Protein AF-S6UI39-F1 (afdb_monomer_lite)

Organism: NCBI:txid1194404

Foldseek 3Di:
DDPPPPPDQDPVSVVVCCVVQNDDDDAADDDPPDDAAEDDDDDDPPDRCPDPVNVVVSVVCSPVRYD

Secondary structure (DSSP, 8-state):
-------S--HHHHHHHHHHH-----PPP--TT---B-----PPTT--TTSHHHHHHHHHHHHTTB-

InterPro domains:
  IPR046879 KANL3/Tex30, alpha/beta hydrolase-like domain [PF20408] (37-66)

pLDDT: mean 75.93, std 12.79, range [38.56, 91.5]

Structure (mmCIF, N/CA/C/O backbone):
data_AF-S6UI39-F1
#
_entry.id   AF-S6UI39-F1
#
loop_
_atom_site.group_PDB
_atom_site.id
_atom_site.type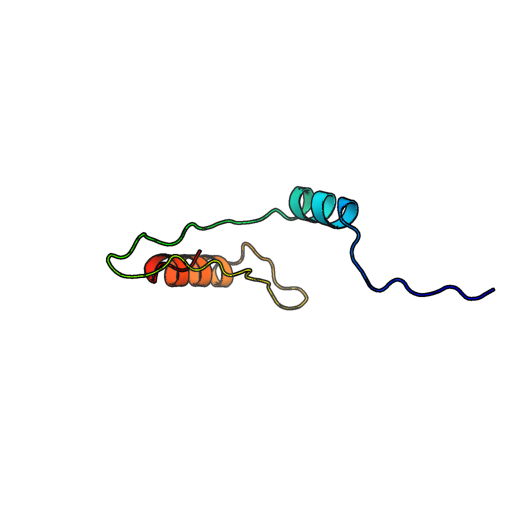_symbol
_atom_site.label_atom_id
_atom_site.label_alt_id
_atom_site.label_comp_id
_atom_site.label_asym_id
_atom_site.label_entity_id
_atom_site.label_seq_id
_atom_site.pdbx_PDB_ins_code
_atom_site.Cartn_x
_atom_site.Cartn_y
_atom_site.Cartn_z
_atom_site.occupancy
_atom_site.B_iso_or_equiv
_atom_site.auth_seq_id
_atom_site.auth_comp_id
_atom_site.auth_asym_id
_atom_site.auth_atom_id
_atom_site.pdbx_PDB_model_num
ATOM 1 N N . MET A 1 1 ? 1.054 32.649 -27.683 1.00 38.56 1 MET A N 1
ATOM 2 C CA . MET A 1 1 ? -0.116 31.815 -27.340 1.00 38.56 1 MET A CA 1
ATOM 3 C C . MET A 1 1 ? 0.336 30.884 -26.234 1.00 38.56 1 MET A C 1
ATOM 5 O O . MET A 1 1 ? 1.168 30.027 -26.487 1.00 38.56 1 MET A O 1
ATOM 9 N N . SER A 1 2 ? -0.052 31.171 -24.995 1.00 39.97 2 SER A N 1
ATOM 10 C CA . SER A 1 2 ? 0.486 30.493 -23.815 1.00 39.97 2 SER A CA 1
ATOM 11 C C . SER A 1 2 ? -0.150 29.112 -23.688 1.00 39.97 2 SER A C 1
ATOM 13 O O . SER A 1 2 ? -1.318 29.006 -23.328 1.00 39.97 2 SER A O 1
ATOM 15 N N . THR A 1 3 ? 0.591 28.049 -23.994 1.00 45.97 3 THR A N 1
ATOM 16 C CA . THR A 1 3 ? 0.214 26.690 -23.592 1.00 45.97 3 THR A CA 1
ATOM 17 C C . THR A 1 3 ? 0.392 26.596 -22.083 1.00 45.97 3 THR A C 1
ATOM 19 O O . THR A 1 3 ? 1.485 26.323 -21.589 1.00 45.97 3 THR A O 1
ATOM 22 N N . GLY A 1 4 ? -0.672 26.905 -21.344 1.00 42.66 4 GLY A N 1
ATOM 23 C CA . GLY A 1 4 ? -0.748 26.603 -19.924 1.00 42.66 4 GLY A CA 1
ATOM 24 C C . GLY A 1 4 ? -0.680 25.091 -19.762 1.00 42.66 4 GLY A C 1
ATOM 25 O O . GLY A 1 4 ? -1.632 24.392 -20.095 1.00 42.66 4 GLY A O 1
ATOM 26 N N . LEU A 1 5 ? 0.464 24.591 -19.297 1.00 47.97 5 LEU A N 1
ATOM 27 C CA . LEU A 1 5 ? 0.572 23.261 -18.709 1.00 47.97 5 LEU A CA 1
ATOM 28 C C . LEU A 1 5 ? -0.533 23.155 -17.657 1.00 47.97 5 LEU A C 1
ATOM 30 O O . LEU A 1 5 ? -0.458 23.838 -16.642 1.00 47.97 5 LEU A O 1
ATOM 34 N N . GLN A 1 6 ? -1.564 22.349 -17.905 1.00 52.00 6 GLN A N 1
ATOM 35 C CA . GLN A 1 6 ? -2.417 21.851 -16.833 1.00 52.00 6 GLN A CA 1
ATOM 36 C C . GLN A 1 6 ? -1.685 20.641 -16.246 1.00 52.00 6 GLN A C 1
ATOM 38 O O . GLN A 1 6 ? -1.694 19.578 -16.869 1.00 52.00 6 GLN A O 1
ATOM 43 N N . PRO A 1 7 ? -0.992 20.765 -15.100 1.00 48.94 7 PRO A N 1
ATOM 44 C CA . PRO A 1 7 ? -0.358 19.627 -14.467 1.00 48.94 7 PRO A CA 1
ATOM 45 C C . PRO A 1 7 ? -1.467 18.916 -13.697 1.00 48.94 7 PRO A C 1
ATOM 47 O O . PRO A 1 7 ? -1.826 19.306 -12.589 1.00 48.94 7 PRO A O 1
ATOM 50 N N . GLY A 1 8 ? -2.089 17.928 -14.325 1.00 60.81 8 GLY A N 1
ATOM 51 C CA . GLY A 1 8 ? -3.165 17.192 -13.686 1.00 60.81 8 GLY A CA 1
ATOM 52 C C . GLY A 1 8 ? -3.701 16.095 -14.580 1.00 60.81 8 GLY A C 1
ATOM 53 O O . GLY A 1 8 ? -4.074 16.334 -15.725 1.00 60.81 8 GLY A O 1
ATOM 54 N N . ILE A 1 9 ? -3.752 14.886 -14.033 1.00 68.50 9 ILE A N 1
ATOM 55 C CA . ILE A 1 9 ? -4.448 13.764 -14.651 1.00 68.50 9 ILE A CA 1
ATOM 56 C C . ILE A 1 9 ? -5.944 14.077 -14.528 1.00 68.50 9 ILE A C 1
ATOM 58 O O . ILE A 1 9 ? -6.472 14.172 -13.418 1.00 68.50 9 ILE A O 1
ATOM 62 N N . GLY A 1 10 ? -6.624 14.303 -15.652 1.00 78.69 10 GLY A N 1
ATOM 63 C CA . GLY A 1 10 ? -8.067 14.555 -15.658 1.00 78.69 10 GLY A CA 1
ATOM 64 C C . GLY A 1 10 ? -8.856 13.341 -15.151 1.00 78.69 10 GLY A C 1
ATOM 65 O O . GLY A 1 10 ? -8.381 12.210 -15.232 1.00 78.69 10 GLY A O 1
ATOM 66 N N . ALA A 1 11 ? -10.081 13.551 -14.661 1.00 72.75 11 ALA A N 1
ATOM 67 C CA . ALA A 1 11 ? -10.908 12.482 -14.081 1.00 72.75 11 ALA A CA 1
ATOM 68 C C . ALA A 1 11 ? -11.126 11.288 -15.033 1.00 72.75 11 ALA A C 1
ATOM 70 O O . ALA A 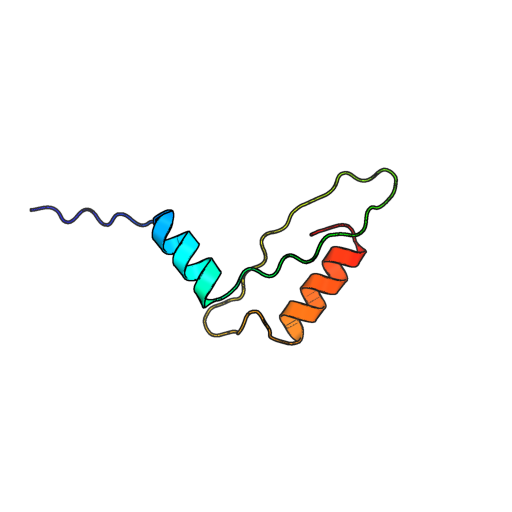1 11 ? -11.125 10.137 -14.602 1.00 72.75 11 ALA A O 1
ATOM 71 N N . GLU A 1 12 ? -11.263 11.543 -16.336 1.00 77.44 12 GLU A N 1
ATOM 72 C CA . GLU A 1 12 ? -11.429 10.472 -17.325 1.00 77.44 12 GLU A CA 1
ATOM 73 C C . GLU A 1 12 ? -10.125 9.709 -17.587 1.00 77.44 12 GLU A C 1
ATOM 75 O O . GLU A 1 12 ? -10.133 8.487 -17.704 1.00 77.44 12 GLU A O 1
ATOM 80 N N . GLN A 1 13 ? -8.992 10.413 -17.571 1.00 73.31 13 GLN A N 1
ATOM 81 C CA . GLN A 1 13 ? -7.669 9.804 -17.686 1.00 73.31 13 GLN A CA 1
ATOM 82 C C . GLN A 1 13 ? -7.349 8.946 -16.453 1.00 73.31 13 GLN A C 1
ATOM 84 O O . GLN A 1 13 ? -6.796 7.859 -16.592 1.00 73.31 13 GLN A O 1
ATOM 89 N N . TRP A 1 14 ? -7.787 9.371 -15.264 1.00 71.44 14 TRP A N 1
ATOM 90 C CA . TRP A 1 14 ? -7.779 8.544 -14.056 1.00 71.44 14 TRP A CA 1
ATOM 91 C C . TRP A 1 14 ? -8.628 7.284 -14.226 1.00 71.44 14 TRP A C 1
ATOM 93 O O . TRP A 1 14 ? -8.122 6.191 -14.004 1.00 71.44 14 TRP A O 1
ATOM 103 N N . ARG A 1 15 ? -9.883 7.397 -14.686 1.00 74.56 15 ARG A N 1
ATOM 104 C CA . ARG A 1 15 ? -10.751 6.223 -14.904 1.00 74.56 15 ARG A CA 1
ATOM 105 C C . ARG A 1 15 ? -10.200 5.248 -15.939 1.00 74.56 15 ARG A C 1
ATOM 107 O O . ARG A 1 15 ? -10.415 4.043 -15.810 1.00 74.56 15 ARG A O 1
ATOM 114 N N . GLN A 1 16 ? -9.526 5.749 -16.968 1.00 73.19 16 GLN A N 1
ATOM 115 C CA . GLN A 1 16 ? -8.850 4.918 -17.957 1.00 73.19 16 GLN A CA 1
ATOM 116 C C . GLN A 1 16 ? -7.632 4.213 -17.347 1.00 73.19 16 GLN A C 1
ATOM 118 O O . GLN A 1 16 ? -7.532 2.995 -17.453 1.00 73.19 16 GLN A O 1
ATOM 123 N N . LEU A 1 17 ? -6.782 4.937 -16.611 1.00 74.50 17 LEU A N 1
ATOM 124 C CA . LEU A 1 17 ? -5.627 4.364 -15.912 1.00 74.50 17 LEU A CA 1
ATOM 125 C C . LEU A 1 17 ? -6.035 3.303 -14.886 1.00 74.50 17 LEU A C 1
ATOM 127 O O . LEU A 1 17 ? -5.410 2.250 -14.834 1.00 74.50 17 LEU A O 1
ATOM 131 N N . THR A 1 18 ? -7.102 3.529 -14.117 1.00 71.25 18 THR A N 1
ATOM 132 C CA . THR A 1 18 ? -7.626 2.538 -13.166 1.00 71.25 18 THR A CA 1
ATOM 133 C C . THR A 1 18 ? -8.179 1.298 -13.873 1.00 71.25 18 THR A C 1
ATOM 135 O O . THR A 1 18 ? -8.070 0.197 -13.343 1.00 71.25 18 THR A O 1
ATOM 138 N N . ARG A 1 19 ? -8.748 1.442 -15.078 1.00 67.31 19 ARG A N 1
ATOM 139 C CA . ARG A 1 19 ? -9.198 0.302 -15.896 1.00 67.31 19 ARG A CA 1
ATOM 140 C C . ARG A 1 19 ? -8.036 -0.494 -16.477 1.00 67.31 19 ARG A C 1
ATOM 142 O O . ARG A 1 19 ? -8.086 -1.715 -16.474 1.00 67.31 19 ARG A O 1
ATOM 149 N N . GLU A 1 20 ? -7.026 0.198 -16.994 1.00 69.75 20 GLU A N 1
ATOM 150 C CA . GLU A 1 20 ? -5.901 -0.412 -17.709 1.00 69.75 20 GLU A CA 1
ATOM 151 C C . GLU A 1 20 ? -4.854 -1.007 -16.767 1.00 69.75 20 GLU A C 1
ATOM 153 O O . GLU A 1 20 ? -4.273 -2.045 -17.067 1.00 69.75 20 GLU A O 1
ATOM 158 N N . ARG A 1 21 ? -4.596 -0.348 -15.634 1.00 69.44 21 ARG A N 1
ATOM 159 C CA . ARG A 1 21 ? -3.558 -0.738 -14.666 1.00 69.44 21 ARG A CA 1
ATOM 160 C C . ARG A 1 21 ? -4.125 -1.399 -13.412 1.00 69.44 21 ARG A C 1
ATOM 162 O O . ARG A 1 21 ? -3.359 -1.908 -12.602 1.00 69.44 21 ARG A O 1
ATOM 169 N N . GLY A 1 22 ? -5.452 -1.409 -13.282 1.00 64.25 22 GLY A N 1
ATOM 170 C CA . GLY A 1 22 ? -6.156 -1.894 -12.104 1.00 64.25 22 GLY A CA 1
ATOM 171 C C . GLY A 1 22 ? -6.081 -0.916 -10.929 1.00 64.25 22 GLY A C 1
ATOM 172 O O . GLY A 1 22 ? -5.180 -0.087 -10.824 1.00 64.25 22 GLY A O 1
ATOM 173 N N . CYS A 1 23 ? -7.048 -1.031 -10.022 1.00 66.25 23 CYS A N 1
ATOM 174 C CA . CYS A 1 23 ? -6.895 -0.607 -8.634 1.00 66.25 23 CYS A CA 1
ATOM 175 C C . CYS A 1 23 ? -7.010 -1.868 -7.788 1.00 66.25 23 CYS A C 1
ATOM 177 O O . CYS A 1 23 ? -8.023 -2.564 -7.876 1.00 66.25 23 CYS A O 1
ATOM 179 N N . LEU A 1 24 ? -6.001 -2.159 -6.976 1.00 69.69 24 LEU A N 1
ATOM 180 C CA . LEU A 1 24 ? -6.105 -3.199 -5.962 1.00 69.69 24 LEU A CA 1
ATOM 181 C C . LEU A 1 24 ? -6.616 -2.557 -4.676 1.00 69.69 24 LEU A C 1
ATOM 183 O O . LEU A 1 24 ? -5.921 -1.755 -4.060 1.00 69.69 24 LEU A O 1
ATOM 187 N N . TRP A 1 25 ? -7.836 -2.913 -4.282 1.00 74.88 25 TRP A N 1
ATOM 188 C CA . TRP A 1 25 ? -8.345 -2.621 -2.947 1.00 74.88 25 TRP A CA 1
ATOM 189 C C . TRP A 1 25 ? -8.208 -3.883 -2.099 1.00 74.88 25 TRP A C 1
ATOM 191 O O . TRP A 1 25 ? -8.877 -4.883 -2.356 1.00 74.88 25 TRP A O 1
ATOM 201 N N . THR A 1 26 ? -7.342 -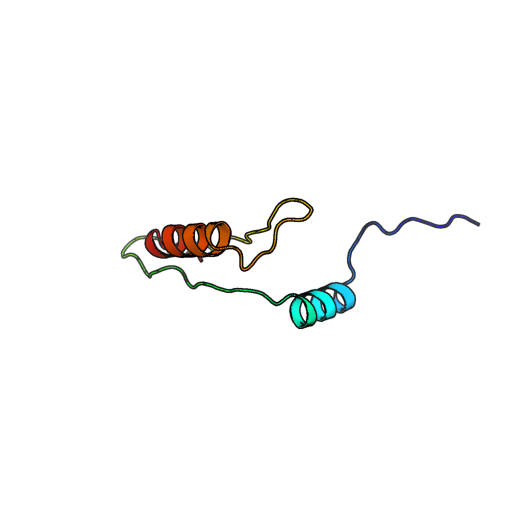3.829 -1.087 1.00 79.38 26 THR A N 1
ATOM 202 C CA . THR A 1 26 ? -7.308 -4.830 -0.015 1.00 79.38 26 THR A CA 1
ATOM 203 C C . THR A 1 26 ? -8.015 -4.248 1.208 1.00 79.38 26 THR A C 1
ATOM 205 O O . THR A 1 26 ? -7.470 -3.327 1.807 1.00 79.38 26 THR A O 1
ATOM 208 N N . PRO A 1 27 ? -9.222 -4.711 1.574 1.00 77.44 27 PRO A N 1
ATOM 209 C CA . PRO A 1 27 ? -9.921 -4.164 2.727 1.00 77.44 27 PRO A CA 1
ATOM 210 C C . PRO A 1 27 ? -9.151 -4.472 4.015 1.00 77.44 27 PRO A C 1
ATOM 212 O O . PRO A 1 27 ? -8.721 -5.605 4.240 1.00 77.44 27 PRO A O 1
ATOM 215 N N . GLY A 1 28 ? -9.011 -3.460 4.870 1.00 82.06 28 GLY A N 1
ATOM 216 C CA . GLY A 1 28 ? -8.462 -3.625 6.207 1.00 82.06 28 GLY A CA 1
ATOM 217 C C . GLY A 1 28 ? -9.374 -4.491 7.070 1.00 82.06 28 GLY A C 1
ATOM 218 O O . GLY A 1 28 ? -10.601 -4.440 6.953 1.00 82.06 28 GLY A O 1
ATOM 219 N N . GLN A 1 29 ? -8.783 -5.295 7.949 1.00 85.31 29 GLN A N 1
ATOM 220 C CA . GLN A 1 29 ? -9.544 -6.053 8.933 1.00 85.31 29 GLN A CA 1
ATOM 221 C C . GLN A 1 29 ? -10.221 -5.099 9.921 1.00 85.31 29 GLN A C 1
ATOM 223 O O . GLN A 1 29 ? -9.610 -4.158 10.422 1.00 85.31 29 GLN A O 1
ATOM 228 N N . SER A 1 30 ? -11.492 -5.350 10.223 1.00 81.06 30 SER A N 1
ATOM 229 C CA . SER A 1 30 ? -12.193 -4.588 11.254 1.00 81.06 30 SER A CA 1
ATOM 230 C C . SER A 1 30 ? -11.610 -4.948 12.619 1.00 81.06 30 SER A C 1
ATOM 232 O O . SER A 1 30 ? -11.798 -6.066 13.094 1.00 81.06 30 SER A O 1
ATOM 234 N N . LEU A 1 31 ? -10.911 -4.005 13.247 1.00 78.94 31 LEU A N 1
ATOM 235 C CA . LEU A 1 31 ? -10.362 -4.155 14.592 1.00 78.94 31 LEU A CA 1
ATOM 236 C C . LEU A 1 31 ? -11.244 -3.402 15.594 1.00 78.94 31 LEU A C 1
ATOM 238 O O . LEU A 1 31 ? -11.571 -2.232 15.390 1.00 78.94 31 LEU A O 1
ATOM 242 N N . GLU A 1 32 ? -11.652 -4.074 16.672 1.00 86.62 32 GLU A N 1
ATOM 243 C CA . GLU A 1 32 ? -12.520 -3.473 17.690 1.00 86.62 32 GLU A CA 1
ATOM 244 C C . GLU A 1 32 ? -11.881 -2.223 18.311 1.00 86.62 32 GLU A C 1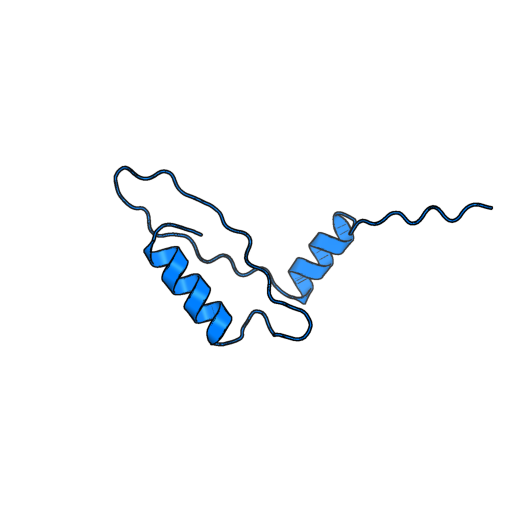
ATOM 246 O O . GLU A 1 32 ? -10.707 -2.211 18.678 1.00 86.62 32 GLU A O 1
ATOM 251 N N . GLY A 1 33 ? -12.669 -1.150 18.427 1.00 83.44 33 GLY A N 1
ATOM 252 C CA . GLY A 1 33 ? -12.222 0.116 19.014 1.00 83.44 33 GLY A CA 1
ATOM 253 C C . GLY A 1 33 ? -11.353 0.995 18.105 1.00 83.44 33 GLY A C 1
ATOM 254 O O . GLY A 1 33 ? -10.992 2.095 18.522 1.00 83.44 33 GLY A O 1
ATOM 255 N N . LEU A 1 34 ? -11.054 0.570 16.872 1.00 77.56 34 LEU A N 1
ATOM 256 C CA . LEU A 1 34 ? -10.282 1.345 15.897 1.00 77.56 34 LEU A CA 1
ATOM 257 C C . LEU A 1 34 ? -11.174 1.881 14.770 1.00 77.56 34 LEU A C 1
ATOM 259 O O . LEU A 1 34 ? -12.076 1.203 14.282 1.00 77.56 34 LEU A O 1
ATOM 263 N N . GLN A 1 35 ? -10.921 3.125 14.355 1.00 80.88 35 GLN A N 1
ATOM 264 C CA . GLN A 1 35 ? -11.561 3.693 13.169 1.00 80.88 35 GL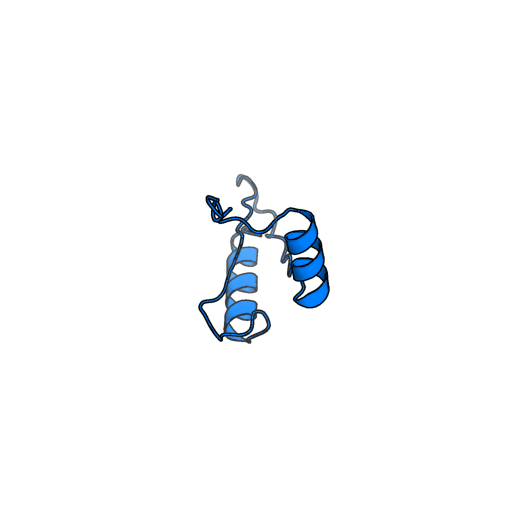N A CA 1
ATOM 265 C C . GLN A 1 35 ? -10.889 3.133 11.906 1.00 80.88 35 GLN A C 1
ATOM 267 O O . GLN A 1 35 ? -9.656 3.126 11.852 1.00 80.88 35 GLN A O 1
ATOM 272 N N . PRO A 1 36 ? -11.657 2.701 10.888 1.00 75.44 36 PRO A N 1
ATOM 273 C CA . PRO A 1 36 ? -11.088 2.234 9.629 1.00 75.44 36 PRO A CA 1
ATOM 274 C C . PRO A 1 36 ? -10.248 3.329 8.967 1.00 75.44 36 PRO A C 1
ATOM 276 O O . PRO A 1 36 ? -10.684 4.478 8.869 1.00 75.44 36 PRO A O 1
ATOM 279 N N . ALA A 1 37 ? -9.061 2.966 8.484 1.00 81.06 37 ALA A N 1
ATOM 280 C CA . ALA A 1 37 ? -8.194 3.862 7.730 1.00 81.06 37 ALA A CA 1
ATOM 281 C C . ALA A 1 37 ? -8.053 3.367 6.290 1.00 81.06 37 ALA A C 1
ATOM 283 O O . ALA A 1 37 ? -7.816 2.180 6.067 1.00 81.06 37 ALA A O 1
ATOM 284 N N . THR A 1 38 ? -8.165 4.288 5.328 1.00 85.31 38 THR A N 1
ATOM 285 C CA . THR A 1 38 ? -7.910 4.001 3.911 1.00 85.31 38 THR A CA 1
ATOM 286 C C . THR A 1 38 ? -6.575 4.602 3.477 1.00 85.31 38 THR A C 1
ATOM 288 O O . THR A 1 38 ? -6.352 5.804 3.640 1.00 85.31 38 THR A O 1
ATOM 291 N N . LEU A 1 39 ? -5.696 3.782 2.909 1.00 83.25 39 LEU A N 1
ATOM 292 C CA . LEU A 1 39 ? -4.385 4.140 2.394 1.00 83.25 39 LEU A CA 1
ATOM 293 C C . LEU A 1 39 ? -4.318 3.899 0.885 1.00 83.25 39 LEU A C 1
ATOM 295 O O . LEU A 1 39 ? -4.447 2.780 0.396 1.00 83.25 39 LEU A O 1
ATOM 299 N N . LEU A 1 40 ? -3.993 4.954 0.139 1.00 83.31 40 LEU A N 1
ATOM 300 C CA . LEU A 1 40 ? -3.646 4.826 -1.271 1.00 83.31 40 LEU A CA 1
ATOM 301 C C . LEU A 1 40 ? -2.166 4.446 -1.408 1.00 83.31 40 LEU A C 1
ATOM 303 O O . LEU A 1 40 ? -1.285 5.279 -1.191 1.00 83.31 40 LEU A O 1
ATOM 307 N N . LEU A 1 41 ? -1.897 3.195 -1.781 1.00 80.62 41 LEU A N 1
ATOM 308 C CA . LEU A 1 41 ? -0.541 2.690 -1.983 1.00 80.62 41 LEU A CA 1
ATOM 309 C C . LEU A 1 41 ? -0.116 2.833 -3.453 1.00 80.62 41 LEU A C 1
ATOM 311 O O . LEU A 1 41 ? -0.802 2.369 -4.361 1.00 80.62 41 LEU A O 1
ATOM 315 N N . ALA A 1 42 ? 1.041 3.452 -3.691 1.00 82.94 42 ALA A N 1
ATOM 316 C CA . ALA A 1 42 ? 1.621 3.624 -5.021 1.00 82.94 42 ALA A CA 1
ATOM 317 C C . ALA A 1 42 ? 3.087 3.175 -5.032 1.00 82.94 42 ALA A C 1
ATOM 319 O O . ALA A 1 42 ? 3.821 3.399 -4.070 1.00 82.94 42 ALA A O 1
ATOM 320 N N . HIS A 1 43 ? 3.519 2.550 -6.126 1.00 77.94 43 HIS A N 1
ATOM 321 C CA . HIS A 1 43 ? 4.908 2.134 -6.304 1.00 77.94 43 HIS A CA 1
ATOM 322 C C . HIS A 1 43 ? 5.762 3.266 -6.904 1.00 77.94 43 HIS A C 1
ATOM 324 O O . HIS A 1 43 ? 5.260 4.163 -7.585 1.00 77.94 43 HIS A O 1
ATOM 330 N N . GLY A 1 44 ? 7.080 3.200 -6.695 1.00 76.44 44 GLY A N 1
ATOM 331 C CA . GLY A 1 44 ? 8.041 4.073 -7.377 1.00 76.44 44 GLY A CA 1
ATOM 332 C C . GLY A 1 44 ? 8.136 3.787 -8.883 1.00 76.44 44 GLY A C 1
ATOM 333 O O . GLY A 1 44 ? 7.621 2.782 -9.374 1.00 76.44 44 GLY A O 1
ATOM 334 N N . ALA A 1 45 ? 8.799 4.662 -9.642 1.00 76.88 45 ALA A N 1
ATOM 335 C CA . ALA A 1 45 ? 8.921 4.517 -11.094 1.00 76.88 45 ALA A CA 1
ATOM 336 C C . ALA A 1 45 ? 9.477 3.136 -11.509 1.00 76.88 45 ALA A C 1
ATOM 338 O O . ALA A 1 45 ? 10.502 2.694 -10.997 1.00 76.88 45 ALA A O 1
ATOM 339 N N . GLY A 1 46 ? 8.802 2.473 -12.454 1.00 68.81 46 GLY A N 1
ATOM 340 C CA . GLY A 1 46 ? 9.256 1.216 -13.064 1.00 68.81 46 GLY A CA 1
ATOM 341 C C . GLY A 1 46 ? 8.981 -0.067 -12.270 1.00 68.81 46 GLY A C 1
ATOM 342 O O . GLY A 1 46 ? 9.203 -1.147 -12.811 1.00 68.81 46 GLY A O 1
ATOM 343 N N . ALA A 1 47 ? 8.476 0.015 -11.036 1.00 74.25 47 ALA A N 1
ATOM 344 C CA . ALA A 1 47 ? 8.083 -1.169 -10.272 1.00 74.25 47 ALA A CA 1
ATOM 345 C C . ALA A 1 47 ? 6.625 -1.565 -10.581 1.00 74.25 47 ALA A C 1
ATOM 347 O O . ALA A 1 47 ? 5.794 -0.682 -10.743 1.00 74.25 47 ALA A O 1
ATOM 348 N N . PRO A 1 48 ? 6.278 -2.854 -10.679 1.00 77.56 48 PRO A N 1
ATOM 349 C CA . PRO A 1 48 ? 4.898 -3.265 -10.918 1.00 77.56 48 PRO A CA 1
ATOM 350 C C . PRO A 1 48 ? 4.080 -3.328 -9.609 1.00 77.56 48 PRO A C 1
ATOM 352 O O . PRO A 1 48 ? 4.585 -3.744 -8.559 1.00 77.56 48 PRO A O 1
ATOM 355 N N . MET A 1 49 ? 2.809 -2.899 -9.655 1.00 79.50 49 MET A N 1
ATOM 356 C CA . MET A 1 49 ? 1.905 -2.871 -8.488 1.00 79.50 49 MET A CA 1
ATOM 357 C C . MET A 1 49 ? 1.528 -4.269 -7.983 1.00 79.50 49 MET A C 1
ATOM 359 O O . MET A 1 49 ? 1.260 -4.434 -6.800 1.00 79.50 49 MET A O 1
ATOM 363 N N . ASP A 1 50 ? 1.554 -5.269 -8.858 1.00 79.75 50 ASP A N 1
ATOM 364 C CA . ASP A 1 50 ? 1.308 -6.685 -8.578 1.00 79.75 50 ASP A CA 1
ATOM 365 C C . ASP A 1 50 ? 2.588 -7.455 -8.204 1.00 79.75 50 ASP A C 1
ATOM 367 O O . ASP A 1 50 ? 2.584 -8.685 -8.136 1.00 79.75 50 ASP A O 1
ATOM 371 N N . SER A 1 51 ? 3.688 -6.746 -7.922 1.00 84.31 51 SER A N 1
ATOM 372 C CA . SER A 1 51 ? 4.886 -7.372 -7.360 1.00 84.31 51 SER A CA 1
ATOM 373 C C . SER A 1 51 ? 4.595 -8.047 -6.018 1.00 84.31 51 SER A C 1
ATOM 375 O O . SER A 1 51 ? 3.796 -7.573 -5.208 1.00 84.31 51 SER A O 1
ATOM 377 N N . GLU A 1 52 ? 5.315 -9.133 -5.738 1.00 87.62 52 GLU A N 1
ATOM 378 C CA . GLU A 1 52 ? 5.225 -9.865 -4.468 1.00 87.62 52 GLU A CA 1
ATOM 379 C C . GLU A 1 52 ? 5.453 -8.954 -3.252 1.00 87.62 52 GLU A C 1
ATOM 381 O O . GLU A 1 52 ? 4.769 -9.079 -2.235 1.00 87.62 52 GLU A O 1
ATOM 386 N N . PHE A 1 53 ? 6.358 -7.980 -3.384 1.00 88.06 53 PHE A N 1
ATOM 387 C CA . PHE A 1 53 ? 6.597 -6.959 -2.368 1.00 88.06 53 PHE A CA 1
ATOM 388 C C . PHE A 1 53 ? 5.345 -6.118 -2.082 1.00 88.06 53 PHE A C 1
ATOM 390 O O . PHE A 1 53 ? 4.951 -5.979 -0.925 1.00 88.06 53 PHE A O 1
ATOM 397 N N . MET A 1 54 ? 4.706 -5.572 -3.121 1.00 88.25 54 MET A N 1
ATOM 398 C CA . MET A 1 54 ? 3.521 -4.720 -2.972 1.00 88.25 54 MET A CA 1
ATOM 399 C C . MET A 1 54 ? 2.327 -5.503 -2.419 1.00 88.25 54 MET A C 1
ATOM 401 O O . MET A 1 54 ? 1.638 -5.008 -1.527 1.00 88.25 54 MET A O 1
ATOM 405 N N . ASN A 1 55 ? 2.138 -6.745 -2.872 1.00 87.88 55 ASN A N 1
ATOM 406 C CA . ASN A 1 55 ? 1.108 -7.641 -2.343 1.00 87.88 55 ASN A CA 1
ATOM 407 C C . ASN A 1 55 ? 1.349 -7.964 -0.862 1.00 87.88 55 ASN A C 1
ATOM 409 O O . ASN A 1 55 ? 0.430 -7.874 -0.048 1.00 87.88 55 ASN A O 1
ATOM 413 N N . SER A 1 56 ? 2.596 -8.266 -0.491 1.00 90.88 56 SER A N 1
ATOM 414 C CA . SER A 1 56 ? 2.967 -8.501 0.906 1.00 90.88 56 SER A CA 1
ATOM 415 C C . SER A 1 56 ? 2.705 -7.259 1.757 1.00 90.88 56 SER A C 1
ATOM 417 O O . SER A 1 56 ? 2.073 -7.366 2.805 1.00 90.88 56 SER A O 1
ATOM 419 N N . MET A 1 57 ? 3.115 -6.073 1.301 1.00 90.50 57 MET A N 1
ATOM 420 C CA . MET A 1 57 ? 2.863 -4.813 2.006 1.00 90.50 57 MET A CA 1
ATOM 421 C C . MET A 1 57 ? 1.360 -4.583 2.230 1.00 90.50 57 MET A C 1
ATOM 423 O O . MET A 1 57 ? 0.945 -4.322 3.359 1.00 90.50 57 MET A O 1
ATOM 427 N N . ALA A 1 58 ? 0.537 -4.743 1.188 1.00 89.44 58 ALA A N 1
ATOM 428 C CA . ALA A 1 58 ? -0.914 -4.585 1.279 1.00 89.44 58 ALA A CA 1
ATOM 429 C C . ALA A 1 58 ? -1.545 -5.556 2.293 1.00 89.44 58 ALA A C 1
ATOM 431 O O . ALA A 1 58 ? -2.367 -5.144 3.109 1.00 89.44 58 ALA A O 1
ATOM 432 N N . MET A 1 59 ? -1.117 -6.823 2.313 1.00 90.00 59 MET A N 1
ATOM 433 C CA . MET A 1 59 ? -1.603 -7.811 3.284 1.00 90.00 59 MET A CA 1
ATOM 434 C C . MET A 1 59 ? -1.259 -7.447 4.734 1.00 90.00 59 MET A C 1
ATOM 436 O O . MET A 1 59 ? -2.099 -7.591 5.623 1.00 90.00 59 MET A O 1
ATOM 440 N N . HIS A 1 60 ? -0.036 -6.974 4.989 1.00 91.50 60 HIS A N 1
ATOM 441 C CA . HIS A 1 60 ? 0.387 -6.604 6.343 1.00 91.50 60 HIS A CA 1
ATOM 442 C C . HIS A 1 60 ? -0.360 -5.365 6.843 1.00 91.50 60 HIS A C 1
ATOM 444 O O . HIS A 1 60 ? -0.772 -5.332 8.000 1.00 91.50 60 HIS A O 1
ATOM 450 N N . LEU A 1 61 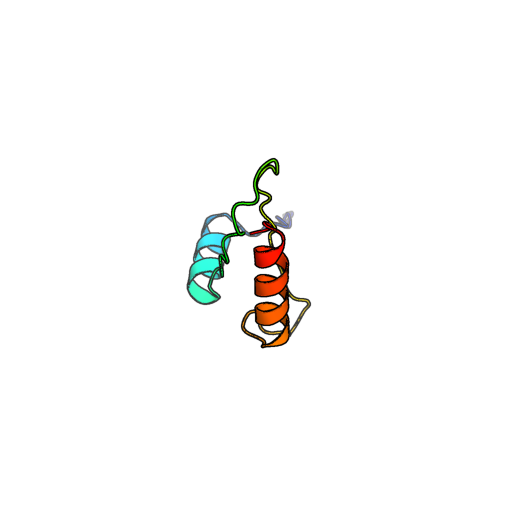? -0.586 -4.378 5.971 1.00 90.75 61 LEU A N 1
ATOM 451 C CA . LEU A 1 61 ? -1.405 -3.204 6.279 1.00 90.75 61 LEU A CA 1
ATOM 452 C C . LEU A 1 61 ? -2.852 -3.601 6.595 1.00 90.75 61 LEU A C 1
ATOM 454 O O . LEU A 1 61 ? -3.394 -3.178 7.618 1.00 90.75 61 LEU A O 1
ATOM 458 N N . ALA A 1 62 ? -3.432 -4.496 5.794 1.00 89.69 62 ALA A N 1
ATOM 459 C CA . ALA A 1 62 ? -4.783 -4.992 6.022 1.00 89.69 62 ALA A CA 1
ATOM 460 C C . ALA A 1 62 ? -4.926 -5.717 7.366 1.00 89.69 62 ALA A C 1
ATOM 462 O O . ALA A 1 62 ? -5.926 -5.533 8.059 1.00 89.69 62 ALA A O 1
ATOM 463 N N . ALA A 1 63 ? -3.912 -6.479 7.787 1.00 88.31 63 ALA A N 1
ATOM 464 C CA . ALA A 1 63 ? -3.877 -7.109 9.109 1.00 88.31 63 ALA A CA 1
ATOM 465 C C . ALA A 1 63 ? -3.843 -6.105 10.277 1.00 88.31 63 ALA A C 1
ATOM 467 O O . ALA A 1 63 ? -4.249 -6.448 11.383 1.00 88.31 63 ALA A O 1
ATOM 468 N N . GLN A 1 64 ? -3.405 -4.866 10.036 1.00 89.19 64 GLN A N 1
ATOM 469 C CA . GLN A 1 64 ? -3.457 -3.760 11.000 1.00 89.19 64 GLN A CA 1
ATOM 470 C C . GLN A 1 64 ? -4.746 -2.923 10.880 1.00 89.19 64 GLN A C 1
ATOM 472 O O . GLN A 1 64 ? -4.864 -1.879 11.516 1.00 89.19 64 GLN A O 1
ATOM 477 N N . GLY A 1 65 ? -5.708 -3.351 10.056 1.00 84.62 65 GLY A N 1
ATOM 478 C CA . GLY A 1 65 ? -6.964 -2.635 9.817 1.00 84.62 65 GLY A CA 1
ATOM 479 C C . GLY A 1 65 ? -6.864 -1.452 8.852 1.00 84.62 65 GLY A C 1
ATOM 480 O O . GLY A 1 65 ? -7.785 -0.638 8.783 1.00 84.62 65 GLY A O 1
ATOM 481 N N . ILE A 1 66 ? -5.770 -1.362 8.091 1.00 86.00 66 ILE A N 1
ATOM 482 C CA . ILE A 1 66 ? -5.543 -0.325 7.078 1.00 86.00 66 ILE A CA 1
ATOM 483 C C . ILE A 1 66 ? -5.847 -0.919 5.701 1.00 86.00 66 ILE A C 1
ATOM 485 O O . ILE A 1 66 ? -5.241 -1.922 5.330 1.00 86.00 66 ILE A O 1
ATOM 489 N N . GLY A 1 67 ? -6.756 -0.312 4.941 1.00 80.81 67 GLY A N 1
ATOM 490 C CA . GLY A 1 67 ? -7.144 -0.806 3.612 1.00 80.81 67 GLY A CA 1
ATOM 491 C C . GLY A 1 67 ? -7.420 0.268 2.592 1.00 80.81 67 GLY A C 1
ATOM 492 O O . GLY A 1 67 ? -6.782 1.330 2.680 1.00 80.81 67 GLY A O 1
#

Radius of gyration: 16.12 Å; chains: 1; bounding box: 22×42×46 Å

Sequence (67 aa):
MSTGLQPGIGAEQWRQLTRERGCLWTPGQSLEGLQPATLLLAHGAGAPMDSEFMNSMAMHLAAQGIG